Protein AF-M1D6M3-F1 (afdb_monomer_lite)

Sequence (123 aa):
MQAIIKGLEKVKKELESSANDGPVSEIFCKTLKEFIGASEAEVGSLRDLYSVAGRNADALALYFNEDPAKCPFEQVTATLLNFVRLFRKAHEENLKQAEQDKKKVQKEAEMENAEKKQLKKEG

Foldseek 3Di:
DVVLVVVLVVLVVVLVVLPPVPPVCPVVNVVSVVVSVVSVVVVVVVVVVVVVLLVVLCVVCVVVVHHSVPQDSVNSVVVVVVVVVVVVVVVVVVVVVVVVVVVVVVVVVVVVVVVVVVVVVVD

pLDDT: mean 93.22, std 7.33, range [46.31, 98.44]

Organism: Solanum tuberosum (NCBI:txid4113)

InterPro domains:
  IPR015425 Formin, FH2 domain [PF02181] (1-87)
  IPR015425 Formin, FH2 domain [PS51444] (1-113)
  IPR042201 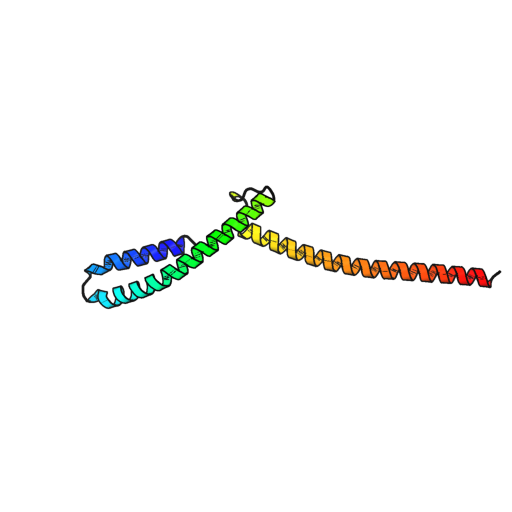Formin, FH2 domain superfamily [G3DSA:1.20.58.2220] (1-122)
  IPR051144 Formin homology domain-containing protein [PTHR45733] (1-118)

Secondary structure (DSSP, 8-state):
-HHHHHHHHHHHHHHHHHTTS-GGGHHHHHHHHHHHHHHHHHHHHHHHHHHHHHHHHHHHHHHTT--GGGS-HHHHHHHHHHHHHHHHHHHHHHHHHHHHHHHHHHHHHHHHHHHHHHHTT--

Structure (mmCIF, N/CA/C/O backbone):
data_AF-M1D6M3-F1
#
_entry.id   AF-M1D6M3-F1
#
loop_
_atom_site.group_PDB
_atom_site.id
_atom_site.type_symbol
_atom_site.label_atom_id
_atom_site.label_alt_id
_atom_site.label_comp_id
_atom_site.label_asym_id
_atom_site.label_entity_id
_atom_site.label_seq_id
_atom_site.pdbx_PDB_ins_code
_atom_site.Cartn_x
_atom_site.Cartn_y
_atom_site.Cartn_z
_atom_site.occupancy
_atom_site.B_iso_or_equiv
_atom_site.auth_seq_id
_atom_site.auth_comp_id
_atom_site.auth_asym_id
_atom_site.auth_atom_id
_atom_site.pdbx_PDB_model_num
ATOM 1 N N . MET A 1 1 ? 8.392 3.934 -5.083 1.00 88.19 1 MET A N 1
ATOM 2 C CA . MET A 1 1 ? 8.074 3.886 -6.531 1.00 88.19 1 MET A CA 1
ATOM 3 C C . MET A 1 1 ? 9.139 4.522 -7.436 1.00 88.19 1 MET A C 1
ATOM 5 O O . MET A 1 1 ? 9.571 3.878 -8.381 1.00 88.19 1 MET A O 1
ATOM 9 N N . GLN A 1 2 ? 9.604 5.750 -7.165 1.00 90.00 2 GLN A N 1
ATOM 10 C CA . GLN A 1 2 ? 10.522 6.492 -8.056 1.00 90.00 2 GLN A CA 1
ATOM 11 C C . GLN A 1 2 ? 11.810 5.749 -8.448 1.00 90.00 2 GLN A C 1
ATOM 13 O O . GLN A 1 2 ? 12.231 5.821 -9.598 1.00 90.00 2 GLN A O 1
ATOM 18 N N . ALA A 1 3 ? 12.426 5.015 -7.518 1.00 94.88 3 ALA A N 1
ATOM 19 C CA . ALA A 1 3 ? 13.640 4.249 -7.804 1.00 94.88 3 ALA A CA 1
ATOM 20 C C . ALA A 1 3 ? 13.426 3.172 -8.883 1.00 94.88 3 ALA A C 1
ATOM 22 O O . ALA A 1 3 ? 14.287 2.989 -9.734 1.00 94.88 3 ALA A O 1
ATOM 23 N N . ILE A 1 4 ? 12.262 2.516 -8.879 1.00 94.94 4 ILE A N 1
ATOM 24 C CA . ILE A 1 4 ? 11.908 1.463 -9.840 1.00 94.94 4 ILE A CA 1
ATOM 25 C C . ILE A 1 4 ? 11.700 2.071 -11.232 1.00 94.94 4 ILE A C 1
ATOM 27 O O . ILE A 1 4 ? 12.274 1.586 -12.201 1.00 94.94 4 ILE A O 1
ATOM 31 N N . ILE A 1 5 ? 10.951 3.178 -11.315 1.00 94.00 5 ILE A N 1
ATOM 32 C CA . ILE A 1 5 ? 10.710 3.899 -12.577 1.00 94.00 5 ILE A CA 1
ATOM 33 C C . ILE A 1 5 ? 12.041 4.353 -13.188 1.00 94.00 5 ILE A C 1
ATOM 35 O O . ILE A 1 5 ? 12.342 4.027 -14.333 1.00 94.00 5 ILE A O 1
ATOM 39 N N . LYS A 1 6 ? 12.882 5.024 -12.391 1.00 96.12 6 LYS A N 1
ATOM 40 C CA . LYS A 1 6 ? 14.207 5.482 -12.831 1.00 96.12 6 LYS A CA 1
ATOM 41 C C . LYS A 1 6 ? 15.137 4.325 -13.196 1.00 96.12 6 LYS A C 1
ATOM 43 O O . LYS A 1 6 ? 15.975 4.476 -14.077 1.00 96.12 6 LYS A O 1
ATOM 48 N N . GLY A 1 7 ? 15.022 3.187 -12.514 1.00 97.00 7 GLY A N 1
ATOM 49 C CA . GLY A 1 7 ? 15.761 1.972 -12.848 1.00 97.00 7 GLY A CA 1
ATOM 50 C C . GLY A 1 7 ? 15.404 1.470 -14.245 1.00 97.00 7 GLY A C 1
ATOM 51 O O . GLY A 1 7 ? 16.293 1.296 -15.071 1.00 97.00 7 GLY A O 1
ATOM 52 N N . LEU A 1 8 ? 14.110 1.334 -14.544 1.00 97.12 8 LEU A N 1
ATOM 53 C CA . LEU A 1 8 ? 13.645 0.903 -15.863 1.00 97.12 8 LEU A CA 1
ATOM 54 C C . LEU A 1 8 ? 14.037 1.895 -16.973 1.00 97.12 8 LEU A C 1
ATOM 56 O O . LEU A 1 8 ? 14.457 1.478 -18.049 1.00 97.12 8 LEU A O 1
ATOM 60 N N . GLU A 1 9 ? 13.967 3.203 -16.711 1.00 96.94 9 GLU A N 1
ATOM 61 C CA . GLU A 1 9 ? 14.444 4.233 -17.648 1.00 96.94 9 GLU A CA 1
ATOM 62 C C . GLU A 1 9 ? 15.939 4.102 -17.962 1.00 96.94 9 GLU A C 1
ATOM 64 O O . GLU A 1 9 ? 16.348 4.313 -19.102 1.00 96.94 9 GLU A O 1
ATOM 69 N N . LYS A 1 10 ? 16.766 3.751 -16.970 1.00 97.81 10 LYS A N 1
ATOM 70 C CA . LYS A 1 10 ? 18.199 3.518 -17.188 1.00 97.81 10 LYS A CA 1
ATOM 71 C C . LYS A 1 10 ? 18.438 2.302 -18.076 1.00 97.81 10 LYS A C 1
ATOM 73 O O . LYS A 1 10 ? 19.185 2.420 -19.038 1.00 97.81 10 LYS A O 1
ATOM 78 N N . VAL A 1 11 ? 17.747 1.192 -17.821 1.00 96.88 11 VAL A N 1
ATOM 79 C CA . VAL A 1 11 ? 17.871 -0.027 -18.639 1.00 96.88 11 VAL A CA 1
ATOM 80 C C . VAL A 1 11 ? 17.464 0.236 -20.095 1.00 96.88 11 VAL A C 1
ATOM 82 O O . VAL A 1 11 ? 18.128 -0.222 -21.020 1.00 96.88 11 VAL A O 1
ATOM 85 N N . LYS A 1 12 ? 16.422 1.045 -20.330 1.00 97.50 12 LYS A N 1
ATOM 86 C CA . LYS A 1 12 ? 16.045 1.478 -21.688 1.00 97.50 12 LYS A CA 1
ATOM 87 C C . LYS A 1 12 ? 17.155 2.273 -22.383 1.00 97.50 12 LYS A C 1
ATOM 89 O O . LYS A 1 12 ? 17.459 2.004 -23.540 1.00 97.50 12 LYS A O 1
ATOM 94 N N . LYS A 1 13 ? 17.794 3.205 -21.672 1.00 97.81 13 LYS A N 1
ATOM 95 C CA . LYS A 1 13 ? 18.925 3.985 -22.205 1.00 97.81 13 LYS A CA 1
ATOM 96 C C . LYS A 1 13 ? 20.152 3.123 -22.489 1.00 97.81 13 LYS A C 1
ATOM 98 O O . LYS A 1 13 ? 20.865 3.386 -23.453 1.00 97.81 13 LYS A O 1
ATOM 103 N N . GLU A 1 14 ? 20.404 2.105 -21.669 1.00 96.81 14 GLU A N 1
ATOM 104 C CA . GLU A 1 14 ? 21.471 1.128 -21.914 1.00 96.81 14 GLU A CA 1
ATOM 105 C C . GLU A 1 14 ? 21.212 0.357 -23.214 1.00 96.81 14 GLU A C 1
ATOM 107 O O . GLU A 1 14 ? 22.107 0.267 -24.048 1.00 96.81 14 GLU A O 1
ATOM 112 N N . LEU A 1 15 ? 19.973 -0.095 -23.453 1.00 97.38 15 LEU A N 1
ATOM 113 C CA . LEU A 1 15 ? 19.598 -0.740 -24.716 1.00 97.38 15 LEU A CA 1
ATOM 114 C C . LEU A 1 15 ? 19.823 0.173 -25.933 1.00 97.38 15 LEU A C 1
ATOM 116 O O . LEU A 1 15 ? 20.344 -0.279 -26.952 1.00 97.38 15 LEU A O 1
ATOM 120 N N . GLU A 1 16 ? 19.419 1.443 -25.843 1.00 96.56 16 GLU A N 1
ATOM 121 C CA . GLU A 1 16 ? 19.619 2.428 -26.916 1.00 96.56 16 GLU A CA 1
ATOM 122 C C . GLU A 1 16 ? 21.106 2.652 -27.202 1.00 96.56 16 GLU A C 1
ATOM 124 O O . GLU A 1 16 ? 21.521 2.720 -28.360 1.00 96.56 16 GLU A O 1
ATOM 129 N N . SER A 1 17 ? 21.909 2.729 -26.141 1.00 96.50 17 SER A N 1
ATOM 130 C CA . SER A 1 17 ? 23.348 2.979 -26.229 1.00 96.50 17 SER A CA 1
ATOM 131 C C . SER A 1 17 ? 24.088 1.790 -26.849 1.00 96.50 17 SER A C 1
ATOM 133 O O . SER A 1 17 ? 24.990 1.998 -27.655 1.00 96.50 17 SER A O 1
ATOM 135 N N . SER A 1 18 ? 23.661 0.558 -26.552 1.00 95.94 18 SER A N 1
ATOM 136 C CA . SER A 1 18 ? 24.279 -0.665 -27.078 1.00 95.94 18 SER A CA 1
ATOM 137 C C . SER A 1 18 ? 23.895 -1.024 -28.515 1.00 95.94 18 SER A C 1
ATOM 139 O O . SER A 1 18 ? 24.464 -1.949 -29.088 1.00 95.94 18 SER A O 1
ATOM 141 N N . ALA A 1 19 ? 22.966 -0.299 -29.147 1.00 91.81 19 ALA A N 1
ATOM 142 C CA . ALA A 1 19 ? 22.505 -0.614 -30.501 1.00 91.81 19 ALA A CA 1
ATOM 143 C C . ALA A 1 19 ? 23.617 -0.562 -31.571 1.00 91.81 19 ALA A C 1
ATOM 145 O O . ALA A 1 19 ? 23.499 -1.219 -32.605 1.00 91.81 19 ALA A O 1
ATOM 146 N N . ASN A 1 20 ? 24.688 0.203 -31.326 1.00 93.06 20 ASN A N 1
ATOM 147 C CA . ASN A 1 20 ? 25.787 0.420 -32.274 1.00 93.06 20 ASN A CA 1
ATOM 148 C C . ASN A 1 20 ? 27.083 -0.326 -31.908 1.00 93.06 20 ASN A C 1
ATOM 150 O O . ASN A 1 20 ? 28.087 -0.172 -32.600 1.00 93.06 20 ASN A O 1
ATOM 154 N N . ASP A 1 21 ? 27.069 -1.159 -30.866 1.00 95.69 21 ASP A N 1
ATOM 155 C CA . ASP A 1 21 ? 28.263 -1.860 -30.368 1.00 95.69 21 ASP A CA 1
ATOM 156 C C . ASP A 1 21 ? 28.691 -3.041 -31.267 1.00 95.69 21 ASP A C 1
ATOM 158 O O . ASP A 1 21 ? 29.696 -3.709 -31.021 1.00 95.69 21 ASP A O 1
ATOM 162 N N . GLY A 1 22 ? 27.940 -3.320 -32.336 1.00 94.56 22 GLY A N 1
ATOM 163 C CA . GLY A 1 22 ? 28.222 -4.406 -33.271 1.00 94.56 22 GLY A CA 1
ATOM 164 C C . GLY A 1 22 ? 27.883 -5.796 -32.708 1.00 94.56 22 GLY A C 1
ATOM 165 O O . GLY A 1 22 ? 27.172 -5.905 -31.703 1.00 94.56 22 GLY A O 1
ATOM 166 N N . PRO A 1 23 ? 28.377 -6.883 -33.338 1.00 95.94 23 PRO A N 1
ATOM 167 C CA . PRO A 1 23 ? 27.944 -8.257 -33.046 1.00 95.94 23 PRO A CA 1
ATOM 168 C C . PRO A 1 23 ? 28.126 -8.698 -31.588 1.00 95.94 23 PRO A C 1
ATOM 170 O O . PRO A 1 23 ? 27.379 -9.537 -31.094 1.00 95.94 23 PRO A O 1
ATOM 173 N N . VAL A 1 24 ? 29.090 -8.110 -30.871 1.00 96.06 24 VAL A N 1
ATOM 174 C CA . VAL A 1 24 ? 29.356 -8.437 -29.461 1.00 96.06 24 VAL A CA 1
ATOM 175 C C . VAL A 1 24 ? 28.166 -8.113 -28.542 1.00 96.06 24 VAL A C 1
ATOM 177 O O . VAL A 1 24 ? 28.008 -8.744 -27.500 1.00 96.06 24 VAL A O 1
ATOM 180 N N . SER A 1 25 ? 27.299 -7.174 -28.938 1.00 96.38 25 SER A N 1
ATOM 181 C CA . SER A 1 25 ? 26.143 -6.724 -28.150 1.00 96.38 25 SER A CA 1
ATOM 182 C C . SER A 1 25 ? 24.829 -7.431 -28.489 1.00 96.38 25 SER A C 1
ATOM 184 O O . SER A 1 25 ? 23.826 -7.202 -27.818 1.00 96.38 25 SER A O 1
ATOM 186 N N . GLU A 1 26 ? 24.795 -8.299 -29.504 1.00 96.19 26 GLU A N 1
ATOM 187 C CA . GLU A 1 26 ? 23.544 -8.849 -30.042 1.00 96.19 26 GLU A CA 1
ATOM 188 C C . GLU A 1 26 ? 22.729 -9.602 -28.977 1.00 96.19 26 GLU A C 1
ATOM 190 O O . GLU A 1 26 ? 21.534 -9.350 -28.789 1.00 96.19 26 GLU A O 1
ATOM 195 N N . ILE A 1 27 ? 23.399 -10.476 -28.218 1.00 96.56 27 ILE A N 1
ATOM 196 C CA . ILE A 1 27 ? 22.779 -11.246 -27.131 1.00 96.56 27 ILE A CA 1
ATOM 197 C C . ILE A 1 27 ? 22.303 -10.312 -26.011 1.00 96.56 27 ILE A C 1
ATOM 199 O O . ILE A 1 27 ? 21.203 -10.496 -25.483 1.00 96.56 27 ILE A O 1
ATOM 203 N N . PHE A 1 28 ? 23.098 -9.293 -25.671 1.00 96.19 28 PHE A N 1
ATOM 204 C CA . PHE A 1 28 ? 22.746 -8.301 -24.655 1.00 96.19 28 PHE A CA 1
ATOM 205 C C . PHE A 1 28 ? 21.488 -7.525 -25.057 1.00 96.19 28 PHE A C 1
ATOM 207 O O . PHE A 1 28 ? 20.508 -7.522 -24.316 1.00 96.19 28 PHE A O 1
ATOM 214 N N . CYS A 1 29 ? 21.466 -6.958 -26.264 1.00 97.56 29 CYS A N 1
ATOM 215 C CA . CYS A 1 29 ? 20.340 -6.200 -26.799 1.00 97.56 29 CYS A CA 1
ATOM 216 C C . CYS A 1 29 ? 19.058 -7.039 -26.883 1.00 97.56 29 CYS A C 1
ATOM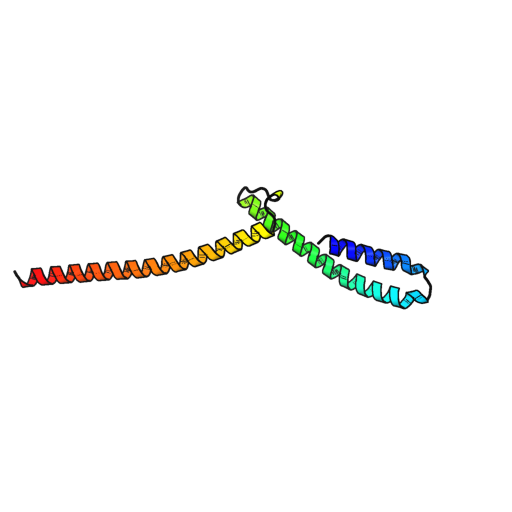 218 O O . CYS A 1 29 ? 17.977 -6.545 -26.556 1.00 97.56 29 CYS A O 1
ATOM 220 N N . LYS A 1 30 ? 19.155 -8.311 -27.296 1.00 96.94 30 LYS A N 1
ATOM 221 C CA . LYS A 1 30 ? 18.008 -9.230 -27.308 1.00 96.94 30 LYS A CA 1
ATOM 222 C C . LYS A 1 30 ? 17.465 -9.463 -25.896 1.00 96.94 30 LYS A C 1
ATOM 224 O O . LYS A 1 30 ? 16.271 -9.293 -25.666 1.00 96.94 30 LYS A O 1
ATOM 229 N N . THR A 1 31 ? 18.349 -9.784 -24.955 1.00 97.44 31 THR A N 1
ATOM 230 C CA . THR A 1 31 ? 17.980 -10.062 -23.559 1.00 97.44 31 THR A CA 1
ATOM 231 C C . THR A 1 31 ? 17.355 -8.833 -22.891 1.00 97.44 31 THR A C 1
ATOM 233 O O . THR A 1 31 ? 16.319 -8.945 -22.237 1.00 97.44 31 THR A O 1
ATOM 236 N N . LEU A 1 32 ? 17.928 -7.639 -23.097 1.00 97.31 32 LEU A N 1
ATOM 237 C CA . LEU A 1 32 ? 17.390 -6.396 -22.539 1.00 97.31 32 LEU A CA 1
ATOM 238 C C . LEU A 1 32 ? 16.011 -6.055 -23.106 1.00 97.31 32 LEU A C 1
ATOM 240 O O . LEU A 1 32 ? 15.153 -5.609 -22.352 1.00 97.31 32 LEU A O 1
ATOM 244 N N . LYS A 1 33 ? 15.767 -6.283 -24.403 1.00 97.38 33 LYS A N 1
ATOM 245 C CA . LYS A 1 33 ? 14.441 -6.066 -25.010 1.00 97.38 33 LYS A CA 1
ATOM 246 C C . LYS A 1 33 ? 13.367 -6.936 -24.362 1.00 97.38 33 LYS A C 1
ATOM 248 O O . LYS A 1 33 ? 12.307 -6.422 -24.015 1.00 97.38 33 LYS A O 1
ATOM 253 N N . GLU A 1 34 ? 13.645 -8.226 -24.179 1.00 97.25 34 GLU A N 1
ATOM 254 C CA . GLU A 1 34 ? 12.721 -9.161 -23.523 1.00 97.25 34 GLU A CA 1
ATOM 255 C C . GLU A 1 34 ? 12.464 -8.750 -22.063 1.00 97.25 34 GLU A C 1
ATOM 257 O O . GLU A 1 34 ? 11.314 -8.662 -21.629 1.00 97.25 34 GLU A O 1
ATOM 262 N N . PHE A 1 35 ? 13.526 -8.403 -21.329 1.00 97.25 35 PHE A N 1
ATOM 263 C CA . PHE A 1 35 ? 13.427 -7.918 -19.953 1.00 97.25 35 PHE A CA 1
ATOM 264 C C . PHE A 1 35 ? 12.613 -6.622 -19.834 1.00 97.25 35 PHE A C 1
ATOM 266 O O . PHE A 1 35 ? 11.753 -6.521 -18.956 1.00 97.25 35 PHE A O 1
ATOM 273 N N . ILE A 1 36 ? 12.868 -5.631 -20.697 1.00 97.75 36 ILE A N 1
ATOM 274 C CA . ILE A 1 36 ? 12.140 -4.356 -20.708 1.00 97.75 36 ILE A CA 1
ATOM 275 C C . ILE A 1 36 ? 10.661 -4.612 -20.989 1.00 97.75 36 ILE A C 1
ATOM 277 O O . ILE A 1 36 ? 9.830 -4.118 -20.234 1.00 97.75 36 ILE A O 1
ATOM 281 N N . GLY A 1 37 ? 10.335 -5.420 -22.003 1.00 95.62 37 GLY A N 1
ATOM 282 C CA . GLY A 1 37 ? 8.946 -5.725 -22.353 1.00 95.62 37 GLY A CA 1
ATOM 283 C C . GLY A 1 37 ? 8.161 -6.348 -21.194 1.00 95.62 37 GLY A C 1
ATOM 284 O O . GLY A 1 37 ? 7.033 -5.941 -20.927 1.00 95.62 37 GLY A O 1
ATOM 285 N N . ALA A 1 38 ? 8.771 -7.276 -20.449 1.00 95.25 38 ALA A N 1
ATOM 286 C CA . ALA A 1 38 ? 8.156 -7.839 -19.246 1.00 95.25 38 ALA A CA 1
ATOM 287 C C . ALA A 1 38 ? 8.056 -6.807 -18.105 1.00 95.25 38 ALA A C 1
ATOM 289 O O . ALA A 1 38 ? 7.020 -6.675 -17.454 1.00 95.25 38 ALA A O 1
ATOM 290 N N . SER A 1 39 ? 9.124 -6.040 -17.878 1.00 96.62 39 SER A N 1
ATOM 291 C CA . SER A 1 39 ? 9.209 -5.085 -16.768 1.00 96.62 39 SER A CA 1
ATOM 292 C C . SER A 1 39 ? 8.271 -3.891 -16.929 1.00 96.62 39 SER A C 1
ATOM 294 O O . SER A 1 39 ? 7.781 -3.362 -15.937 1.00 96.62 39 SER A O 1
ATOM 296 N N . GLU A 1 40 ? 8.009 -3.438 -18.155 1.00 95.88 40 GLU A N 1
ATOM 297 C CA . GLU A 1 40 ? 7.108 -2.313 -18.419 1.00 95.88 40 GLU A CA 1
ATOM 298 C C . GLU A 1 40 ? 5.688 -2.577 -17.927 1.00 95.88 40 GLU A C 1
ATOM 300 O O . GLU A 1 40 ? 5.093 -1.700 -17.295 1.00 95.88 40 GLU A O 1
ATOM 305 N N . ALA A 1 41 ? 5.169 -3.780 -18.182 1.00 94.12 41 ALA A N 1
ATOM 306 C CA . ALA A 1 41 ? 3.846 -4.181 -17.727 1.00 94.12 41 ALA A CA 1
ATOM 307 C C . ALA A 1 41 ? 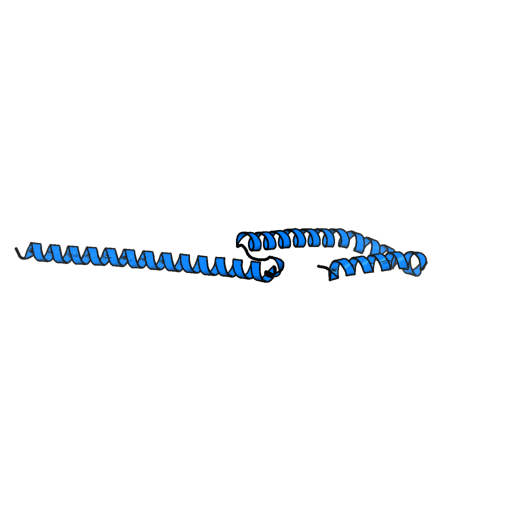3.771 -4.178 -16.192 1.00 94.12 41 ALA A C 1
ATOM 309 O O . ALA A 1 41 ? 2.912 -3.509 -15.618 1.00 94.12 41 ALA A O 1
ATOM 310 N N . GLU A 1 42 ? 4.728 -4.832 -15.530 1.00 95.81 42 GLU A N 1
ATOM 311 C CA . GLU A 1 42 ? 4.784 -4.938 -14.067 1.00 95.81 42 GLU A CA 1
ATOM 312 C C . GLU A 1 42 ? 4.961 -3.573 -13.384 1.00 95.81 42 GLU A C 1
ATOM 314 O O . GLU A 1 42 ? 4.249 -3.231 -12.434 1.00 95.81 42 GLU A O 1
ATOM 319 N N . VAL A 1 43 ? 5.877 -2.738 -13.888 1.00 96.50 43 VAL A N 1
ATOM 320 C CA . VAL A 1 43 ? 6.093 -1.380 -13.366 1.00 96.50 43 VAL A CA 1
ATOM 321 C C . VAL A 1 43 ? 4.856 -0.509 -13.590 1.00 96.50 43 VAL A C 1
ATOM 323 O O . VAL A 1 43 ? 4.520 0.300 -12.719 1.00 96.50 43 VAL A O 1
ATOM 326 N N . GLY A 1 44 ? 4.160 -0.686 -14.716 1.00 95.38 44 GLY A N 1
ATOM 327 C CA . GLY A 1 44 ? 2.877 -0.046 -14.996 1.00 95.38 44 GLY A CA 1
ATOM 328 C C . GLY A 1 44 ? 1.807 -0.430 -13.974 1.00 95.38 44 GLY A C 1
ATOM 329 O O . GLY A 1 44 ? 1.248 0.449 -13.316 1.00 95.38 44 GLY A O 1
ATOM 330 N N . SER A 1 45 ? 1.582 -1.729 -13.765 1.00 95.81 45 SER A N 1
ATOM 331 C CA . SER A 1 45 ? 0.617 -2.230 -12.781 1.00 95.81 45 SER A CA 1
ATOM 332 C C . SER A 1 45 ? 0.931 -1.754 -11.361 1.00 95.81 45 SER A C 1
ATOM 334 O O . SER A 1 45 ? 0.038 -1.297 -10.644 1.00 95.81 45 SER A O 1
ATOM 336 N N . LEU A 1 46 ? 2.205 -1.779 -10.960 1.00 95.75 46 LEU A N 1
ATOM 337 C CA . LEU A 1 46 ? 2.634 -1.297 -9.648 1.00 95.75 46 LEU A CA 1
ATOM 338 C C . LEU A 1 46 ? 2.395 0.210 -9.473 1.00 95.75 46 LEU A C 1
ATOM 340 O O . LEU A 1 46 ? 1.955 0.648 -8.407 1.00 95.75 46 LEU A O 1
ATOM 344 N N . ARG A 1 47 ? 2.667 1.013 -10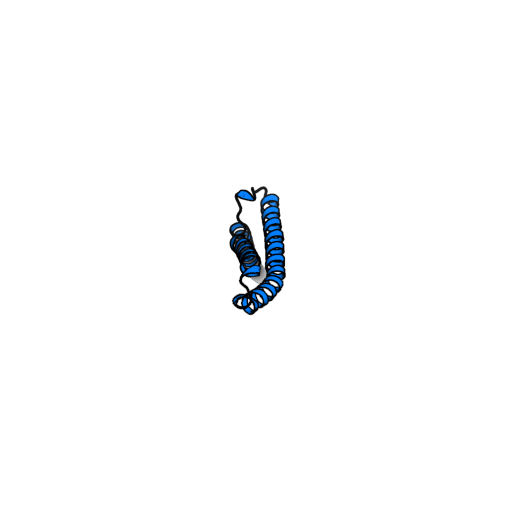.509 1.00 95.12 47 ARG A N 1
ATOM 345 C CA . ARG A 1 47 ? 2.404 2.460 -10.501 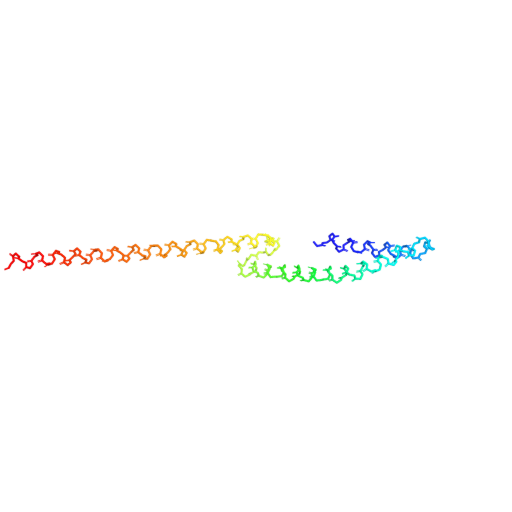1.00 95.12 47 ARG A CA 1
ATOM 346 C C . ARG A 1 47 ? 0.922 2.740 -10.279 1.00 95.12 47 ARG A C 1
ATOM 348 O O . ARG A 1 47 ? 0.581 3.590 -9.456 1.00 95.12 47 ARG A O 1
ATOM 355 N N . ASP A 1 48 ? 0.064 2.041 -11.011 1.00 95.75 48 ASP A N 1
ATOM 356 C CA . ASP A 1 48 ? -1.376 2.266 -10.970 1.00 95.75 48 ASP A CA 1
ATOM 357 C C . ASP A 1 48 ? -1.944 1.868 -9.600 1.00 95.75 48 ASP A C 1
ATOM 359 O O . ASP A 1 48 ? -2.696 2.641 -8.999 1.00 95.75 48 ASP A O 1
ATOM 363 N N . LEU A 1 49 ? -1.484 0.743 -9.038 1.00 95.19 49 LEU A N 1
ATOM 364 C CA . LEU A 1 49 ? -1.812 0.330 -7.672 1.00 95.19 49 LEU A CA 1
ATOM 365 C C . LEU A 1 49 ? -1.409 1.393 -6.642 1.00 95.19 49 LEU A C 1
ATOM 367 O O . LEU A 1 49 ? -2.228 1.786 -5.810 1.00 95.19 49 LEU A O 1
ATOM 371 N N . TYR A 1 50 ? -0.172 1.893 -6.713 1.00 93.62 50 TYR A N 1
ATOM 372 C CA . TYR A 1 50 ? 0.327 2.911 -5.784 1.00 93.62 50 TYR A CA 1
ATOM 373 C C . TYR A 1 50 ? -0.471 4.217 -5.891 1.00 93.62 50 TYR A C 1
ATOM 375 O O . TYR A 1 50 ? -0.755 4.869 -4.889 1.00 93.62 50 TYR A O 1
ATOM 383 N N . SER A 1 51 ? -0.872 4.584 -7.110 1.00 93.56 51 SER A N 1
ATOM 384 C CA . SER A 1 51 ? -1.679 5.773 -7.377 1.00 93.56 51 SER A CA 1
ATOM 385 C C . SER A 1 51 ? -3.083 5.661 -6.777 1.00 93.56 51 SER A C 1
ATOM 387 O O . SER A 1 51 ? -3.550 6.593 -6.124 1.00 93.56 51 SER A O 1
ATOM 389 N N . VAL A 1 52 ? -3.751 4.518 -6.965 1.00 96.00 52 VAL A N 1
ATOM 390 C CA . VAL A 1 52 ? -5.075 4.258 -6.379 1.00 96.00 52 VAL A CA 1
ATOM 391 C C . VAL A 1 52 ? -4.994 4.232 -4.853 1.00 96.00 52 VAL A C 1
ATOM 393 O O . VAL A 1 52 ? -5.785 4.900 -4.192 1.00 96.00 52 VAL A O 1
ATOM 396 N N . ALA A 1 53 ? -4.022 3.509 -4.292 1.00 93.88 53 ALA A N 1
ATOM 397 C CA . ALA A 1 53 ? -3.838 3.410 -2.847 1.00 93.88 53 ALA A CA 1
ATOM 398 C C . ALA A 1 53 ? -3.566 4.779 -2.204 1.00 93.88 53 ALA A C 1
ATOM 400 O O . ALA A 1 53 ? -4.192 5.108 -1.198 1.00 93.88 53 ALA A O 1
ATOM 401 N N . GLY A 1 54 ? -2.697 5.593 -2.815 1.00 94.19 54 GLY A N 1
ATOM 402 C CA . GLY A 1 54 ? -2.413 6.957 -2.364 1.00 94.19 54 GLY A CA 1
ATOM 403 C C . GLY A 1 54 ? -3.661 7.838 -2.357 1.00 94.19 54 GLY A C 1
ATOM 404 O O . GLY A 1 54 ? -4.008 8.386 -1.318 1.00 94.19 54 GLY A O 1
ATOM 405 N N . ARG A 1 55 ? -4.415 7.880 -3.467 1.00 95.81 55 ARG A N 1
ATOM 406 C CA . ARG A 1 55 ? -5.664 8.663 -3.537 1.00 95.81 55 ARG A CA 1
ATOM 407 C C . ARG A 1 55 ? -6.694 8.239 -2.494 1.00 95.81 55 ARG A C 1
ATOM 409 O O . ARG A 1 55 ? -7.397 9.086 -1.954 1.00 95.81 55 ARG A O 1
ATOM 416 N N . ASN A 1 56 ? -6.802 6.941 -2.223 1.00 95.12 56 ASN A N 1
ATOM 417 C CA . ASN A 1 56 ? -7.726 6.441 -1.209 1.00 95.12 56 ASN A CA 1
ATOM 418 C C . ASN A 1 56 ? -7.309 6.885 0.200 1.00 95.12 56 ASN A C 1
ATOM 420 O O . ASN A 1 56 ? -8.170 7.237 1.003 1.00 95.12 56 ASN A O 1
ATOM 424 N N . ALA A 1 57 ? -6.007 6.889 0.500 1.00 95.38 57 ALA A N 1
ATOM 425 C CA . ALA A 1 57 ? -5.497 7.392 1.772 1.00 95.38 57 ALA A CA 1
ATOM 426 C C . ALA A 1 57 ? -5.721 8.906 1.917 1.00 95.38 57 ALA A C 1
ATOM 428 O O . ALA A 1 57 ? -6.218 9.344 2.953 1.00 95.38 57 ALA A O 1
ATOM 429 N N . ASP A 1 58 ? -5.462 9.679 0.860 1.00 95.12 58 ASP A N 1
ATOM 430 C CA . ASP A 1 58 ? -5.716 11.123 0.843 1.00 95.12 58 ASP A CA 1
ATOM 431 C C . ASP A 1 58 ? -7.205 11.431 1.065 1.00 95.12 58 ASP A C 1
ATOM 433 O O . ASP A 1 58 ? -7.557 12.299 1.862 1.00 95.12 58 ASP A O 1
ATOM 437 N N . ALA A 1 59 ? -8.100 10.684 0.410 1.00 94.62 59 ALA A N 1
ATOM 438 C CA . ALA A 1 59 ? -9.544 10.838 0.576 1.00 94.62 59 ALA A CA 1
ATOM 439 C C . ALA A 1 59 ? -10.007 10.557 2.015 1.00 94.62 59 ALA A C 1
ATOM 441 O O . ALA A 1 59 ? -10.899 11.241 2.517 1.00 94.62 59 ALA A O 1
ATOM 442 N N . LEU A 1 60 ? -9.399 9.579 2.693 1.00 92.69 60 LEU A N 1
ATOM 443 C CA . LEU A 1 60 ? -9.681 9.303 4.101 1.00 92.69 60 LEU A CA 1
ATOM 444 C C . LEU A 1 60 ? -9.210 10.440 5.009 1.00 92.69 60 LEU A C 1
ATOM 446 O O . LEU A 1 60 ? -9.969 10.852 5.883 1.00 92.69 60 LEU A O 1
ATOM 450 N N . ALA A 1 61 ? -8.003 10.970 4.792 1.00 93.25 61 ALA A N 1
ATOM 451 C CA . ALA A 1 61 ? -7.519 12.127 5.543 1.00 93.25 61 ALA A CA 1
ATOM 452 C C . ALA A 1 61 ? -8.483 13.318 5.385 1.00 93.25 61 ALA A C 1
ATOM 454 O O . ALA A 1 61 ? -8.940 13.884 6.377 1.00 93.25 61 ALA A O 1
ATOM 455 N N . LEU A 1 62 ? -8.908 13.609 4.151 1.00 93.81 62 LEU A N 1
ATOM 456 C CA . LEU A 1 62 ? -9.888 14.664 3.870 1.00 93.81 62 LEU A CA 1
ATOM 457 C C . LEU A 1 62 ? -11.242 14.421 4.545 1.00 93.81 62 LEU A C 1
ATOM 459 O O . LEU A 1 62 ? -11.834 15.361 5.071 1.00 93.81 62 LEU A O 1
ATOM 463 N N . TYR A 1 63 ? -11.734 13.179 4.563 1.00 91.75 63 TYR A N 1
ATOM 464 C CA . TYR A 1 63 ? -12.996 12.829 5.222 1.00 91.75 63 TYR A CA 1
ATOM 465 C C . TYR A 1 63 ? -12.993 13.188 6.718 1.00 91.75 63 TYR A C 1
ATOM 467 O O . TYR A 1 63 ? -14.010 13.626 7.254 1.00 91.75 63 TYR A O 1
ATOM 475 N N . PHE A 1 64 ? -11.843 13.061 7.381 1.00 88.44 64 PHE A N 1
ATOM 476 C CA . PHE A 1 64 ? -11.662 13.448 8.781 1.00 88.44 64 PHE A CA 1
ATOM 477 C C . PHE A 1 64 ? -11.230 14.914 8.973 1.00 88.44 64 PHE A C 1
ATOM 479 O O . PHE A 1 64 ? -10.943 15.317 10.098 1.00 88.44 64 PHE A O 1
ATOM 486 N N . ASN A 1 65 ? -11.260 15.738 7.917 1.00 93.44 65 ASN A N 1
ATOM 487 C CA . ASN A 1 65 ? -10.772 17.125 7.897 1.00 93.44 65 ASN A CA 1
ATOM 488 C C . ASN A 1 65 ? -9.275 17.260 8.240 1.00 93.44 65 ASN A C 1
ATOM 490 O O . ASN A 1 65 ? -8.843 18.284 8.773 1.00 93.44 65 ASN A O 1
ATOM 494 N N . GLU A 1 66 ? -8.478 16.237 7.935 1.00 92.44 66 GLU A N 1
ATOM 495 C CA . GLU A 1 66 ? -7.021 16.275 8.036 1.00 92.44 66 GLU A CA 1
ATOM 496 C C . GLU A 1 66 ? -6.387 16.726 6.711 1.00 92.44 66 GLU A C 1
ATOM 498 O O . GLU A 1 66 ? -6.987 16.639 5.639 1.00 92.44 66 GLU A O 1
ATOM 503 N N . ASP A 1 67 ? -5.150 17.217 6.787 1.00 94.38 67 ASP A N 1
ATOM 504 C CA . ASP A 1 67 ? -4.342 17.594 5.626 1.00 94.38 67 ASP A CA 1
ATOM 505 C C . ASP A 1 67 ? -3.586 16.358 5.098 1.00 94.38 67 ASP A C 1
ATOM 507 O O . ASP A 1 67 ? -2.684 15.877 5.792 1.00 94.38 67 ASP A O 1
ATOM 511 N N . PRO A 1 68 ? -3.879 15.854 3.880 1.00 94.62 68 PRO A N 1
ATOM 512 C CA . PRO A 1 68 ? -3.202 14.681 3.325 1.00 94.62 68 PRO A CA 1
ATOM 513 C C . PRO A 1 68 ? -1.676 14.817 3.263 1.00 94.62 68 PRO A C 1
ATOM 515 O O . PRO A 1 68 ? -0.959 13.839 3.460 1.00 94.62 68 PRO A O 1
ATOM 518 N N . ALA A 1 69 ? -1.147 16.033 3.079 1.00 94.19 69 ALA A N 1
ATOM 519 C CA . ALA A 1 69 ? 0.299 16.261 3.035 1.00 94.19 69 ALA A CA 1
ATOM 520 C C . ALA A 1 69 ? 0.992 16.012 4.388 1.00 94.19 69 ALA A C 1
ATOM 522 O O . ALA A 1 69 ? 2.213 15.851 4.442 1.00 94.19 69 ALA A O 1
ATOM 523 N N . LYS A 1 70 ? 0.222 15.978 5.481 1.00 93.81 70 LYS A N 1
ATOM 524 C CA . LYS A 1 70 ? 0.691 15.705 6.845 1.00 93.81 70 LYS A CA 1
ATOM 525 C C . LYS A 1 70 ? 0.320 14.305 7.331 1.00 93.81 70 LYS A C 1
ATOM 527 O O . LYS A 1 70 ? 0.722 13.936 8.432 1.00 93.81 70 LYS A O 1
ATOM 532 N N . CYS A 1 71 ? -0.399 13.533 6.519 1.00 93.19 71 CYS A N 1
ATOM 533 C CA . CYS A 1 71 ? -0.909 12.212 6.865 1.00 93.19 71 CYS A CA 1
ATOM 534 C C . CYS A 1 71 ? -0.342 11.171 5.894 1.00 93.19 71 CYS A C 1
ATOM 536 O O . CYS A 1 71 ? -0.999 10.807 4.918 1.00 93.19 71 CYS A O 1
ATOM 538 N N . PRO A 1 72 ? 0.890 10.682 6.130 1.00 92.69 72 PRO A N 1
ATOM 539 C CA . PRO A 1 72 ? 1.500 9.685 5.264 1.00 92.69 72 PRO A CA 1
ATOM 540 C C . PRO A 1 72 ? 0.664 8.401 5.220 1.00 92.69 72 PRO A C 1
ATOM 542 O O . PRO A 1 72 ? -0.032 8.047 6.176 1.00 92.69 72 PRO A O 1
ATOM 545 N N . PHE A 1 73 ? 0.770 7.669 4.112 1.00 91.38 73 PHE A N 1
ATOM 546 C CA . PHE A 1 73 ? 0.015 6.438 3.872 1.00 91.38 73 PHE A CA 1
ATOM 547 C C . PHE A 1 73 ? 0.143 5.432 5.031 1.00 91.38 73 PHE A C 1
ATOM 549 O O . PHE A 1 73 ? -0.841 4.842 5.483 1.00 91.38 73 PHE A O 1
ATOM 556 N N . GLU A 1 74 ? 1.350 5.277 5.573 1.00 91.25 74 GLU A N 1
ATOM 557 C CA . GLU A 1 74 ? 1.647 4.404 6.707 1.00 91.25 74 GLU A CA 1
ATOM 558 C C . GLU A 1 74 ? 0.867 4.817 7.960 1.00 91.25 74 GLU A C 1
ATOM 560 O O . GLU A 1 74 ? 0.339 3.961 8.667 1.00 91.25 74 GLU A O 1
ATOM 565 N N . GLN A 1 75 ? 0.728 6.120 8.211 1.00 91.81 75 GLN A N 1
ATOM 566 C CA . GLN A 1 75 ? -0.066 6.625 9.327 1.00 91.81 75 GLN A CA 1
ATOM 567 C C . GLN A 1 75 ? -1.552 6.324 9.125 1.00 91.81 75 GLN A C 1
ATOM 569 O O . GLN A 1 75 ? -2.195 5.832 10.051 1.00 91.81 75 GLN A O 1
ATOM 574 N N . VAL A 1 76 ? -2.093 6.538 7.920 1.00 92.75 76 VAL A N 1
ATOM 575 C CA . VAL A 1 76 ? -3.498 6.216 7.613 1.00 92.75 76 VAL A CA 1
ATOM 576 C C . VAL A 1 76 ? -3.777 4.730 7.864 1.00 92.75 76 VAL A C 1
ATOM 578 O O . VAL A 1 76 ? -4.726 4.377 8.569 1.00 92.75 76 VAL A O 1
ATOM 581 N N . THR A 1 77 ? -2.919 3.843 7.354 1.00 92.50 77 THR A N 1
ATOM 582 C CA . THR A 1 77 ? -3.075 2.392 7.557 1.00 92.50 77 THR A CA 1
ATOM 583 C C . THR A 1 77 ? -2.928 1.975 9.024 1.00 92.50 77 THR A C 1
ATOM 585 O O . THR A 1 77 ? -3.719 1.160 9.504 1.00 92.50 77 THR A O 1
ATOM 588 N N . ALA A 1 78 ? -1.980 2.557 9.765 1.00 91.75 78 ALA A N 1
ATOM 589 C CA . ALA A 1 78 ? -1.798 2.294 11.191 1.00 91.75 78 ALA A CA 1
ATOM 590 C C . ALA A 1 78 ? -3.017 2.733 12.015 1.00 91.75 78 ALA A C 1
ATOM 592 O O . ALA A 1 78 ? -3.476 1.989 12.885 1.00 91.75 78 ALA A O 1
ATOM 593 N N . THR A 1 79 ? -3.581 3.904 11.715 1.00 90.38 79 THR A N 1
ATOM 594 C CA . THR A 1 79 ? -4.792 4.413 12.368 1.00 90.38 79 THR A CA 1
ATOM 595 C C . THR A 1 79 ? -5.977 3.481 12.136 1.00 90.38 79 THR A C 1
ATOM 597 O O . THR A 1 79 ? -6.632 3.083 13.101 1.00 90.38 79 THR A O 1
ATOM 600 N N . LEU A 1 80 ? -6.220 3.055 10.892 1.00 91.56 80 LEU A N 1
ATOM 601 C CA . LEU A 1 80 ? -7.293 2.106 10.576 1.00 91.56 80 LEU A CA 1
ATOM 602 C C . LEU A 1 80 ? -7.105 0.764 11.292 1.00 91.56 80 LEU A C 1
ATOM 604 O O . LEU A 1 80 ? -8.053 0.227 11.869 1.00 91.56 80 LEU A O 1
ATOM 608 N N . LEU A 1 81 ? -5.880 0.232 11.300 1.00 94.31 81 LEU A N 1
ATOM 609 C CA . LEU A 1 81 ? -5.566 -1.009 12.003 1.00 94.31 81 LEU A CA 1
ATOM 610 C C . LEU A 1 81 ? -5.848 -0.884 13.506 1.00 94.31 81 LEU A C 1
ATOM 612 O O . LEU A 1 81 ? -6.472 -1.769 14.096 1.00 94.31 81 LEU A O 1
ATOM 616 N N . ASN A 1 82 ? -5.418 0.217 14.122 1.00 93.62 82 ASN A N 1
ATOM 617 C CA . ASN A 1 82 ? -5.657 0.484 15.536 1.00 93.62 82 ASN A CA 1
ATOM 618 C C . ASN A 1 82 ? -7.149 0.626 15.839 1.00 93.62 82 ASN A C 1
ATOM 620 O O . ASN A 1 82 ? -7.625 0.018 16.797 1.00 93.62 82 ASN A O 1
ATOM 624 N N . PHE A 1 83 ? -7.898 1.342 14.999 1.00 93.19 83 PHE A N 1
ATOM 625 C CA . PHE A 1 83 ? -9.347 1.463 15.127 1.00 93.19 83 PHE A CA 1
ATOM 626 C C . PHE A 1 83 ? -10.028 0.091 15.111 1.00 93.19 83 PHE A C 1
ATOM 628 O O . PHE A 1 83 ? -10.759 -0.238 16.041 1.00 93.19 83 PHE A O 1
ATOM 635 N N . VAL A 1 84 ? -9.735 -0.754 14.117 1.00 97.19 84 VAL A N 1
ATOM 636 C CA . VAL A 1 84 ? -10.324 -2.101 14.018 1.00 97.19 84 VAL A CA 1
ATOM 637 C C . VAL A 1 84 ? -9.980 -2.953 15.242 1.00 97.19 84 VAL A C 1
ATOM 639 O O . VAL A 1 84 ? -10.840 -3.671 15.756 1.00 97.19 84 VAL A O 1
ATOM 642 N N . ARG A 1 85 ? -8.741 -2.870 15.743 1.00 97.88 85 ARG A N 1
ATOM 643 C CA . ARG A 1 85 ? -8.317 -3.592 16.955 1.00 97.88 85 ARG A CA 1
ATOM 644 C C . ARG A 1 85 ? -9.080 -3.130 18.193 1.00 97.88 85 ARG A C 1
ATOM 646 O O . ARG A 1 85 ? -9.586 -3.970 18.933 1.00 97.88 85 ARG A O 1
ATOM 653 N N . LEU A 1 86 ? -9.168 -1.819 18.410 1.00 97.38 86 LEU A N 1
ATOM 654 C CA . LEU A 1 86 ? -9.880 -1.241 19.549 1.00 97.38 86 LEU A CA 1
ATOM 655 C C . LEU A 1 86 ? -11.379 -1.535 19.476 1.00 97.38 86 LEU A C 1
ATOM 657 O O . LEU A 1 86 ? -11.968 -1.925 20.477 1.00 97.38 86 LEU A O 1
ATOM 661 N N . PHE A 1 87 ? -11.976 -1.430 18.289 1.00 97.75 87 PHE A N 1
ATOM 662 C CA . PHE A 1 87 ? -13.391 -1.705 18.076 1.00 97.75 87 PHE A CA 1
ATOM 663 C C . PHE A 1 87 ? -13.747 -3.163 18.392 1.00 97.75 87 PHE A C 1
ATOM 665 O O . PHE A 1 87 ? -14.719 -3.424 19.098 1.00 97.75 87 PHE A O 1
ATOM 672 N N . ARG A 1 88 ? -12.935 -4.126 17.931 1.00 98.31 88 ARG A N 1
ATOM 673 C CA . ARG A 1 88 ? -13.124 -5.548 18.270 1.00 98.31 88 ARG A CA 1
ATOM 674 C C . ARG A 1 88 ? -13.012 -5.793 19.771 1.00 98.31 88 ARG A C 1
ATOM 676 O O . ARG A 1 88 ? -13.869 -6.460 20.338 1.00 98.31 88 ARG A O 1
ATOM 683 N N . LYS A 1 89 ? -12.003 -5.203 20.417 1.00 98.19 89 LYS A N 1
ATOM 684 C CA . LYS A 1 89 ? -11.821 -5.313 21.868 1.00 98.19 89 LYS A CA 1
ATOM 685 C C . LYS A 1 89 ? -13.030 -4.762 22.633 1.00 98.19 89 LYS A C 1
ATOM 687 O O . LYS A 1 89 ? -13.558 -5.450 23.498 1.00 98.19 89 LYS A O 1
ATOM 692 N N . ALA A 1 90 ? -13.509 -3.574 22.268 1.00 98.44 90 ALA A N 1
ATOM 693 C CA . ALA A 1 90 ? -14.692 -2.974 22.881 1.00 98.44 90 ALA A CA 1
ATOM 694 C C . ALA A 1 90 ? -15.945 -3.841 22.676 1.00 98.44 90 ALA A C 1
ATOM 696 O O . ALA A 1 90 ? -16.753 -3.992 23.586 1.00 98.44 90 ALA A O 1
ATOM 697 N N . HIS A 1 91 ? -16.100 -4.459 21.501 1.00 98.31 91 HIS A N 1
ATOM 698 C CA . HIS A 1 91 ? -17.201 -5.384 21.247 1.00 98.31 91 HIS A CA 1
ATOM 699 C C . HIS A 1 91 ? -17.161 -6.604 22.183 1.00 98.31 91 HIS A C 1
ATOM 701 O O . HIS A 1 91 ? -18.177 -6.950 22.782 1.00 98.31 91 HIS A O 1
ATOM 707 N N . GLU A 1 92 ? -15.991 -7.221 22.362 1.00 98.31 92 GLU A N 1
ATOM 708 C CA . GLU A 1 92 ? -15.810 -8.341 23.294 1.00 98.31 92 GLU A CA 1
ATOM 709 C C . GLU A 1 92 ? -16.088 -7.944 24.751 1.00 98.31 92 GLU A C 1
ATOM 711 O O . GLU A 1 92 ? -16.722 -8.696 25.495 1.00 98.31 92 GLU A O 1
ATOM 716 N N . GLU A 1 93 ? -15.625 -6.766 25.169 1.00 98.38 93 GLU A N 1
ATOM 717 C CA . GLU A 1 93 ? -15.856 -6.229 26.514 1.00 98.38 93 GLU A CA 1
ATOM 718 C C . GLU A 1 93 ? -17.345 -5.952 26.762 1.00 98.38 93 GLU A C 1
ATOM 720 O O . GLU A 1 93 ? -17.879 -6.360 27.794 1.00 98.38 93 GLU A O 1
ATOM 725 N N . ASN A 1 94 ? -18.045 -5.373 25.782 1.00 98.31 94 ASN A N 1
ATOM 726 C CA . ASN A 1 94 ? -19.485 -5.125 25.858 1.00 98.31 94 ASN A CA 1
ATOM 727 C C . ASN A 1 94 ? -20.292 -6.424 25.990 1.00 98.31 94 ASN A C 1
ATOM 729 O O . ASN 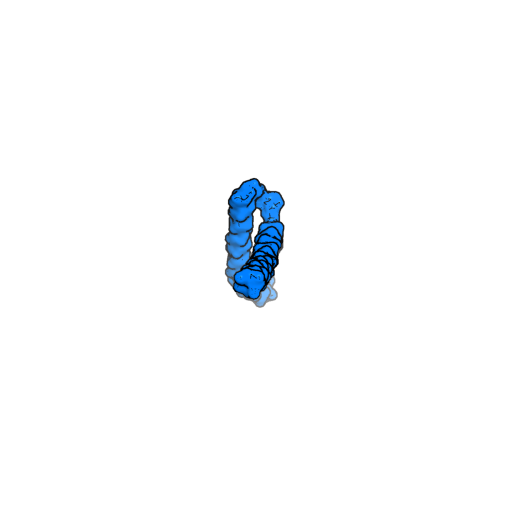A 1 94 ? -21.241 -6.481 26.772 1.00 98.31 94 ASN A O 1
ATOM 733 N N . LEU A 1 95 ? -19.912 -7.484 25.266 1.00 98.25 95 LEU A N 1
ATOM 734 C CA . LEU A 1 95 ? -20.559 -8.795 25.385 1.00 98.25 95 LEU A CA 1
ATOM 735 C C . LEU A 1 95 ? -20.377 -9.397 26.786 1.00 98.25 95 LEU A C 1
ATOM 737 O O . LEU A 1 95 ? -21.341 -9.895 27.369 1.00 98.25 95 LEU A O 1
ATOM 741 N N . LYS A 1 96 ? -19.164 -9.314 27.350 1.00 97.88 96 LYS A N 1
ATOM 742 C CA . LYS A 1 96 ? -18.883 -9.787 28.717 1.00 97.88 96 LYS A CA 1
ATOM 743 C C . LYS A 1 96 ? -19.692 -9.016 29.758 1.00 97.88 96 LYS A C 1
ATOM 745 O O . LYS A 1 96 ? -20.263 -9.638 30.653 1.00 97.88 96 LYS A O 1
ATOM 750 N N . GLN A 1 97 ? -19.766 -7.690 29.632 1.00 98.00 97 GLN A N 1
ATOM 751 C CA . GLN A 1 97 ? -20.541 -6.850 30.545 1.00 98.00 97 GLN A CA 1
ATOM 752 C C . GLN A 1 97 ? -22.035 -7.193 30.482 1.00 98.00 97 GLN A C 1
ATOM 754 O O . GLN A 1 97 ? -22.651 -7.439 31.516 1.00 98.00 97 GLN A O 1
ATOM 759 N N . ALA A 1 98 ? -22.596 -7.329 29.277 1.00 97.31 98 ALA A N 1
ATOM 760 C CA . ALA A 1 98 ? -24.000 -7.691 29.091 1.00 97.31 98 ALA A CA 1
ATOM 761 C C . ALA A 1 98 ? -24.356 -9.051 29.724 1.00 97.31 98 ALA A C 1
ATOM 763 O O . ALA A 1 98 ? -25.438 -9.217 30.294 1.00 97.31 98 ALA A O 1
ATOM 764 N N . GLU A 1 99 ? -23.450 -10.034 29.663 1.00 96.75 99 GLU A N 1
ATOM 765 C CA . GLU A 1 99 ? -23.650 -11.328 30.321 1.00 96.75 99 GLU A CA 1
ATOM 766 C C . GLU A 1 99 ? -23.638 -11.208 31.855 1.00 96.75 99 GLU A C 1
ATOM 768 O O . GLU A 1 99 ? -24.467 -11.822 32.535 1.00 96.75 99 GLU A O 1
ATOM 773 N N . GLN A 1 100 ? -22.717 -10.416 32.410 1.00 96.00 100 GLN A N 1
ATOM 774 C CA . GLN A 1 100 ? -22.631 -10.178 33.853 1.00 96.00 100 GLN A CA 1
ATOM 775 C C . GLN A 1 100 ? -23.867 -9.447 34.383 1.00 96.00 100 GLN A C 1
ATOM 777 O O . GLN A 1 100 ? -24.431 -9.868 35.396 1.00 96.00 100 GLN A O 1
ATOM 782 N N . ASP A 1 101 ? -24.336 -8.425 33.669 1.00 95.94 101 ASP A N 1
ATOM 783 C CA . ASP A 1 101 ? -25.524 -7.656 34.041 1.00 95.94 101 ASP A CA 1
ATOM 784 C C . ASP A 1 101 ? -26.774 -8.542 34.031 1.00 95.94 101 ASP A C 1
ATOM 786 O O . ASP A 1 101 ? -27.549 -8.543 34.990 1.00 95.94 101 ASP A O 1
ATOM 790 N N . LYS A 1 102 ? -26.929 -9.399 33.011 1.00 95.81 102 LYS A N 1
ATOM 791 C CA . LYS A 1 102 ? -28.029 -10.372 32.950 1.00 95.81 102 LYS A CA 1
ATOM 792 C C . LYS A 1 102 ? -28.018 -11.330 34.145 1.00 95.81 102 LYS A C 1
ATOM 794 O O . LYS A 1 102 ? -29.072 -11.596 34.723 1.00 95.81 102 LYS A O 1
ATOM 799 N N . LYS A 1 103 ? -26.843 -11.836 34.538 1.00 94.88 103 LYS A N 1
ATOM 800 C CA . LYS A 1 103 ? -26.697 -12.711 35.717 1.00 94.88 103 LYS A CA 1
ATOM 801 C C . LYS A 1 103 ? -27.021 -11.975 37.015 1.00 94.88 103 LYS A C 1
ATOM 803 O O . LYS A 1 103 ? -27.618 -12.570 37.909 1.00 94.88 103 LYS A O 1
ATOM 808 N N . LYS A 1 104 ? -26.635 -10.703 37.135 1.00 95.06 104 LYS A N 1
ATOM 809 C CA . LYS A 1 104 ? -26.920 -9.885 38.318 1.00 95.06 104 LYS A CA 1
ATOM 810 C C . LYS A 1 104 ? -28.424 -9.660 38.488 1.00 95.06 104 LYS A C 1
ATOM 812 O O . LYS A 1 104 ? -28.947 -9.952 39.557 1.00 95.06 104 LYS A O 1
ATOM 817 N N . VAL A 1 105 ? -29.119 -9.274 37.416 1.00 93.69 105 VAL A N 1
ATOM 818 C CA . VAL A 1 105 ? -30.581 -9.091 37.420 1.00 93.69 105 VAL A CA 1
ATOM 819 C C . VAL A 1 105 ? -31.311 -10.384 37.794 1.00 93.69 105 VAL A C 1
ATOM 821 O O . VAL A 1 105 ? -32.245 -10.357 38.590 1.00 93.69 105 VAL A O 1
ATOM 824 N N . GLN A 1 106 ? -30.875 -11.533 37.264 1.00 92.12 106 GLN A N 1
ATOM 825 C CA . GLN A 1 106 ? -31.463 -12.829 37.624 1.00 92.12 106 GLN A CA 1
ATOM 826 C C . GLN A 1 106 ? -31.293 -13.145 39.114 1.00 92.12 106 GLN A C 1
ATOM 828 O O . GLN A 1 106 ? -32.264 -13.513 39.769 1.00 92.12 106 GLN A O 1
ATOM 833 N N . LYS A 1 107 ? -30.091 -12.943 39.666 1.00 93.12 107 LYS A N 1
ATOM 834 C CA . LYS A 1 107 ? -29.827 -13.166 41.095 1.00 93.12 107 LYS A CA 1
ATOM 835 C C . LYS A 1 107 ? -30.643 -12.238 41.993 1.00 93.12 107 LYS A C 1
ATOM 837 O O . LYS A 1 107 ? -31.179 -12.690 42.997 1.00 93.12 107 LYS A O 1
ATOM 842 N N . GLU A 1 108 ? -30.755 -10.959 41.642 1.00 91.56 108 GLU A N 1
ATOM 843 C CA . GLU A 1 108 ? -31.561 -9.990 42.397 1.00 91.56 108 GLU A CA 1
ATOM 844 C C . GLU A 1 108 ? -33.048 -10.379 42.398 1.00 91.56 108 GLU A C 1
ATOM 846 O O . GLU A 1 108 ? -33.672 -10.407 43.458 1.00 91.56 108 GLU A O 1
ATOM 851 N N . ALA A 1 109 ? -33.590 -10.800 41.250 1.00 91.38 109 ALA A N 1
ATOM 852 C CA . ALA A 1 109 ? -34.966 -11.287 41.151 1.00 91.38 109 ALA A CA 1
ATOM 853 C C . ALA A 1 109 ? -35.205 -12.600 41.926 1.00 91.38 109 ALA A C 1
ATOM 855 O O . ALA A 1 109 ? -36.295 -12.823 42.462 1.00 91.38 109 ALA A O 1
ATOM 856 N N . GLU A 1 110 ? -34.211 -13.491 41.989 1.00 90.69 110 GLU A N 1
ATOM 857 C CA . GLU A 1 110 ? -34.270 -14.714 42.799 1.00 90.69 110 GLU A CA 1
ATOM 858 C C . GLU A 1 110 ? -34.290 -14.403 44.301 1.00 90.69 110 GLU A C 1
ATOM 860 O O . GLU A 1 110 ? -35.113 -14.977 45.020 1.00 90.69 110 GLU A O 1
ATOM 865 N N . MET A 1 111 ? -33.448 -13.472 44.767 1.00 90.50 111 MET A N 1
ATOM 866 C CA . MET A 1 111 ? -33.428 -13.034 46.168 1.00 90.50 111 MET A CA 1
ATOM 867 C C . MET A 1 111 ? -34.749 -12.371 46.574 1.00 90.50 111 MET A C 1
ATOM 869 O O . MET A 1 111 ? -35.348 -12.780 47.566 1.00 90.50 111 MET A O 1
ATOM 873 N N . GLU A 1 112 ? -35.267 -11.432 45.774 1.00 89.25 112 GLU A N 1
ATOM 874 C CA . GLU A 1 112 ? -36.532 -10.745 46.075 1.00 89.25 112 GLU A CA 1
ATOM 875 C C . GLU A 1 112 ? -37.718 -11.731 46.126 1.00 89.25 112 GLU A C 1
ATOM 877 O O . GLU A 1 112 ? -38.606 -11.638 46.977 1.00 89.25 112 GLU A O 1
ATOM 882 N N . ASN A 1 113 ? -37.732 -12.734 45.241 1.00 87.56 113 ASN A N 1
ATOM 883 C CA . ASN A 1 113 ? -38.741 -13.793 45.273 1.00 87.56 113 ASN A CA 1
ATOM 884 C C . ASN A 1 113 ? -38.599 -14.719 46.489 1.00 87.56 113 ASN A C 1
ATOM 886 O O . ASN A 1 113 ? -39.614 -15.203 47.001 1.00 87.56 113 ASN A O 1
ATOM 890 N N . ALA A 1 114 ? -37.374 -14.999 46.941 1.00 87.75 114 ALA A N 1
ATOM 891 C CA . ALA A 1 114 ? -37.128 -15.798 48.138 1.00 87.75 114 ALA A CA 1
ATOM 892 C C . ALA A 1 114 ? -37.605 -15.068 49.404 1.00 87.75 114 ALA A C 1
ATOM 894 O O . ALA A 1 114 ? -38.319 -15.669 50.210 1.00 87.75 114 ALA A O 1
ATOM 895 N N . GLU A 1 115 ? -37.314 -13.771 49.525 1.00 86.69 115 GLU A N 1
ATOM 896 C CA . GLU A 1 115 ? -37.794 -12.917 50.618 1.00 86.69 115 GLU A CA 1
ATOM 897 C C . GLU A 1 115 ? -39.328 -12.844 50.633 1.00 86.69 115 GLU A C 1
ATOM 899 O O . GLU A 1 115 ? -39.959 -13.170 51.639 1.00 86.69 115 GLU A O 1
ATOM 904 N N . LYS A 1 116 ? -39.967 -12.558 49.488 1.00 84.00 116 LYS A N 1
ATOM 905 C CA . LYS A 1 116 ? -41.441 -12.556 49.375 1.00 84.00 116 LYS A CA 1
ATOM 906 C C . LYS A 1 116 ? -42.078 -13.895 49.761 1.00 84.00 116 LYS A C 1
ATOM 908 O O . LYS A 1 116 ? -43.205 -13.914 50.257 1.00 84.00 116 LYS A O 1
ATOM 913 N N . LYS A 1 117 ? -41.402 -15.024 49.516 1.00 82.94 117 LYS A N 1
ATOM 914 C CA . LYS A 1 117 ? -41.875 -16.356 49.932 1.00 82.94 117 LYS A CA 1
ATOM 915 C C . LYS A 1 117 ? -41.726 -16.597 51.434 1.00 82.94 117 LYS A C 1
ATOM 917 O O . LYS A 1 117 ? -42.564 -17.310 51.979 1.00 82.94 117 LYS A O 1
ATOM 922 N N . GLN A 1 118 ? -40.701 -16.046 52.086 1.00 78.25 118 GLN A N 1
ATOM 923 C CA . GLN A 1 118 ? -40.541 -16.142 53.542 1.00 78.25 118 GLN A CA 1
ATOM 924 C C . GLN A 1 118 ? -41.624 -15.339 54.270 1.00 78.25 118 GLN A C 1
ATOM 926 O O . GLN A 1 118 ? -42.342 -15.911 55.083 1.00 78.25 118 GLN A O 1
ATOM 931 N N . LEU A 1 119 ? -41.857 -14.082 53.874 1.00 75.50 119 LEU A N 1
ATOM 932 C CA . LEU A 1 119 ? -42.902 -13.239 54.477 1.00 75.50 119 LEU A CA 1
ATOM 933 C C . LEU A 1 119 ? -44.324 -13.820 54.344 1.00 75.50 119 LEU A C 1
ATOM 935 O O . LEU A 1 119 ? -45.167 -13.582 55.199 1.00 75.50 119 LEU A O 1
ATOM 939 N N . LYS A 1 120 ? -44.605 -14.603 53.294 1.00 71.56 120 LYS A N 1
ATOM 940 C CA . LYS A 1 120 ? -45.905 -15.281 53.104 1.00 71.56 120 LYS A CA 1
ATOM 941 C C . LYS A 1 120 ? -46.090 -16.561 53.926 1.00 71.56 120 LYS A C 1
ATOM 943 O O . LYS A 1 120 ? -47.183 -17.112 53.907 1.00 71.56 120 LYS A O 1
ATOM 948 N N . LYS A 1 121 ? -45.039 -17.089 54.558 1.00 64.06 121 LYS A N 1
ATOM 949 C CA . LYS A 1 121 ? -45.117 -18.289 55.412 1.00 64.06 121 LYS A CA 1
ATOM 950 C C . LYS A 1 121 ? -45.257 -17.960 56.899 1.00 64.06 121 LYS A C 1
ATOM 952 O O . LYS A 1 121 ? -45.584 -18.858 57.666 1.00 64.06 121 LYS A O 1
ATOM 957 N N . GLU A 1 122 ? -44.976 -16.720 57.289 1.00 58.00 122 GLU A N 1
ATOM 958 C CA . GLU A 1 122 ? -44.982 -16.260 58.685 1.00 58.00 122 GLU A CA 1
ATOM 959 C C . GLU A 1 122 ? -46.248 -15.471 59.073 1.00 58.00 122 GLU A C 1
ATOM 961 O O . GLU A 1 122 ? -46.392 -15.100 60.236 1.00 58.00 122 GLU A O 1
ATOM 966 N N . GLY A 1 123 ? -47.173 -15.243 58.132 1.00 46.31 123 GLY A N 1
ATOM 967 C CA . GLY A 1 123 ? -48.507 -14.670 58.370 1.00 46.31 123 GLY A CA 1
ATOM 968 C C . GLY A 1 123 ? -49.610 -15.632 57.960 1.00 46.31 123 GLY A C 1
ATOM 969 O O . GLY A 1 123 ? -50.678 -15.586 58.606 1.00 46.31 123 GLY A O 1
#

Radius of gyration: 33.68 Å; chains: 1; bounding box: 78×36×92 Å